Protein AF-A0A7V8Z4T3-F1 (afdb_monomer)

Structure (mmCIF, N/CA/C/O backbone):
data_AF-A0A7V8Z4T3-F1
#
_entry.id   AF-A0A7V8Z4T3-F1
#
loop_
_atom_site.group_PDB
_atom_site.id
_atom_site.type_symbol
_atom_site.label_atom_id
_atom_site.label_alt_id
_atom_site.label_comp_id
_atom_site.label_asym_id
_atom_site.label_entity_id
_atom_site.label_seq_id
_atom_site.pdbx_PDB_ins_code
_atom_site.Cartn_x
_atom_site.Cartn_y
_atom_site.Cartn_z
_atom_site.occupancy
_atom_site.B_iso_or_equiv
_atom_site.auth_seq_id
_atom_site.auth_comp_id
_atom_site.auth_asym_id
_atom_site.auth_atom_id
_atom_site.pdbx_PDB_model_num
ATOM 1 N N . MET A 1 1 ? 13.746 7.627 -11.907 1.00 41.09 1 MET A N 1
ATOM 2 C CA . MET A 1 1 ? 12.649 8.245 -11.125 1.00 41.09 1 MET A CA 1
ATOM 3 C C . MET A 1 1 ? 11.405 8.394 -11.994 1.00 41.09 1 MET A C 1
ATOM 5 O O . MET A 1 1 ? 11.214 9.414 -12.647 1.00 41.09 1 MET A O 1
ATOM 9 N N . SER A 1 2 ? 10.566 7.361 -12.044 1.00 41.97 2 SER A N 1
ATOM 10 C CA . SER A 1 2 ? 9.313 7.399 -12.805 1.00 41.97 2 SER A CA 1
ATOM 11 C C . SER A 1 2 ? 8.255 8.105 -11.965 1.00 41.97 2 SER A C 1
ATOM 13 O O . SER A 1 2 ? 7.859 7.613 -10.910 1.00 41.97 2 SER A O 1
ATOM 15 N N . ARG A 1 3 ? 7.835 9.301 -12.391 1.00 48.50 3 ARG A N 1
ATOM 16 C CA . ARG A 1 3 ? 6.791 10.071 -11.704 1.00 48.50 3 ARG A CA 1
ATOM 17 C C . ARG A 1 3 ? 5.519 9.211 -11.628 1.00 48.50 3 ARG A C 1
ATOM 19 O O . ARG A 1 3 ? 5.076 8.743 -12.676 1.00 48.50 3 ARG A O 1
ATOM 26 N N . PRO A 1 4 ? 4.919 8.997 -10.440 1.00 54.19 4 PRO A N 1
ATOM 27 C CA . PRO A 1 4 ? 3.666 8.259 -10.361 1.00 54.19 4 PRO A CA 1
ATOM 28 C C . PRO A 1 4 ? 2.601 8.982 -11.193 1.00 54.19 4 PRO A C 1
ATOM 30 O O . PRO A 1 4 ? 2.619 10.221 -11.235 1.00 54.19 4 PRO A O 1
ATOM 33 N N . PRO A 1 5 ? 1.693 8.241 -11.851 1.00 62.25 5 PRO A N 1
ATOM 34 C CA . PRO A 1 5 ? 0.663 8.831 -12.695 1.00 62.25 5 PRO A CA 1
ATOM 35 C C . PRO A 1 5 ? -0.166 9.845 -11.894 1.00 62.25 5 PRO A C 1
ATOM 37 O O . PRO A 1 5 ? -0.377 9.679 -10.689 1.00 62.25 5 PRO A O 1
ATOM 40 N N . LEU A 1 6 ? -0.635 10.907 -12.560 1.00 58.72 6 LEU A N 1
ATOM 41 C CA . LEU A 1 6 ? -1.408 11.995 -11.938 1.00 58.72 6 LEU A CA 1
ATOM 42 C C . LEU A 1 6 ? -2.595 11.478 -11.108 1.00 58.72 6 LEU A C 1
ATOM 44 O O . LEU A 1 6 ? -2.876 12.013 -10.039 1.00 58.72 6 LEU A O 1
ATOM 48 N N . SER A 1 7 ? -3.221 10.382 -11.542 1.00 53.81 7 SER A N 1
ATOM 49 C CA . SER A 1 7 ? -4.296 9.695 -10.822 1.00 53.81 7 SER A CA 1
ATOM 50 C C . SER A 1 7 ? -3.858 9.143 -9.459 1.00 53.81 7 SER A C 1
ATOM 52 O O . SER A 1 7 ? -4.546 9.350 -8.462 1.00 53.81 7 SER A O 1
ATOM 54 N N . ALA A 1 8 ? -2.686 8.510 -9.366 1.00 55.66 8 ALA A N 1
ATOM 55 C CA . ALA A 1 8 ? -2.151 7.997 -8.102 1.00 55.66 8 ALA A CA 1
ATOM 56 C C . ALA A 1 8 ? -1.778 9.131 -7.132 1.00 55.66 8 ALA A C 1
ATOM 58 O O . ALA A 1 8 ? -1.968 9.010 -5.919 1.00 55.66 8 ALA A O 1
ATOM 59 N N . ARG A 1 9 ? -1.298 10.263 -7.663 1.00 62.59 9 ARG A N 1
ATOM 60 C CA . ARG A 1 9 ? -1.001 11.471 -6.878 1.00 62.59 9 ARG A CA 1
ATOM 61 C C . ARG A 1 9 ? -2.273 12.108 -6.322 1.00 62.59 9 ARG A C 1
ATOM 63 O O . ARG A 1 9 ? -2.329 12.382 -5.127 1.00 62.59 9 ARG A O 1
ATOM 70 N N . LEU A 1 10 ? -3.302 12.270 -7.155 1.00 61.34 10 LEU A N 1
ATOM 71 C CA . LEU A 1 10 ? -4.606 12.805 -6.754 1.00 61.34 10 LEU A CA 1
ATOM 72 C C . LEU A 1 10 ? -5.253 11.949 -5.659 1.00 61.34 10 LEU A C 1
ATOM 74 O O . LEU A 1 10 ? -5.711 12.480 -4.650 1.00 61.34 10 LEU A O 1
ATOM 78 N N . VAL A 1 11 ? -5.224 10.622 -5.813 1.00 62.16 11 VAL A N 1
ATOM 79 C CA . VAL A 1 11 ? -5.771 9.698 -4.811 1.00 62.16 11 VAL A CA 1
ATOM 80 C C . VAL A 1 11 ? -4.985 9.762 -3.501 1.00 62.16 11 VAL A C 1
ATOM 82 O O . VAL A 1 11 ? -5.592 9.751 -2.436 1.00 62.16 11 VAL A O 1
ATOM 85 N N . THR A 1 12 ? -3.659 9.914 -3.559 1.00 63.25 12 THR A N 1
ATOM 86 C CA . THR A 1 12 ? -2.816 10.116 -2.365 1.00 63.25 12 THR A CA 1
ATOM 87 C C . THR A 1 12 ? -3.162 11.408 -1.631 1.00 63.25 12 THR A C 1
ATOM 89 O O . THR A 1 12 ? -3.270 11.413 -0.405 1.00 63.25 12 THR A O 1
ATOM 92 N N . VAL A 1 13 ? -3.377 12.496 -2.369 1.00 63.03 13 VAL A N 1
ATOM 93 C CA . VAL A 1 13 ? -3.762 13.793 -1.803 1.00 63.03 13 VAL A CA 1
ATOM 94 C C . VAL A 1 13 ? -5.149 13.730 -1.175 1.00 63.03 13 VAL A C 1
ATOM 96 O O . VAL A 1 13 ? -5.306 14.132 -0.027 1.00 63.03 13 VAL A O 1
ATOM 99 N N . LEU A 1 14 ? -6.131 13.145 -1.863 1.00 64.38 14 LEU A N 1
ATOM 100 C CA . LEU A 1 14 ? -7.472 12.932 -1.313 1.00 64.38 14 LEU A CA 1
ATOM 101 C C . LEU A 1 14 ? -7.427 12.077 -0.040 1.00 64.38 14 LEU A C 1
ATOM 103 O O . LEU A 1 14 ? -8.105 12.387 0.938 1.00 64.38 14 LEU A O 1
ATOM 107 N N . PHE A 1 15 ? -6.579 11.046 -0.012 1.00 62.59 15 PHE A N 1
ATOM 108 C CA . PHE A 1 15 ? -6.381 10.230 1.183 1.00 62.59 15 PHE A CA 1
ATOM 109 C C . PHE A 1 15 ? -5.895 11.051 2.382 1.00 62.59 15 PHE A C 1
ATOM 111 O O . PHE A 1 15 ? -6.357 10.836 3.500 1.00 62.59 15 PHE A O 1
ATOM 118 N N . ARG A 1 16 ? -4.985 12.005 2.148 1.00 61.75 16 ARG A N 1
ATOM 119 C CA . ARG A 1 16 ? -4.392 12.855 3.191 1.00 61.75 16 ARG A CA 1
ATOM 120 C C . ARG A 1 16 ? -5.251 14.036 3.610 1.00 61.75 16 ARG A C 1
ATOM 122 O O . ARG A 1 16 ? -5.193 14.417 4.769 1.00 61.75 16 ARG A O 1
ATOM 129 N N . LEU A 1 17 ? -6.074 14.569 2.711 1.00 60.28 17 LEU A N 1
ATOM 130 C CA . LEU A 1 17 ? -7.034 15.640 3.003 1.00 60.28 17 LEU A CA 1
ATOM 131 C C . LEU A 1 17 ? -8.267 15.150 3.793 1.00 60.28 17 LEU A C 1
ATOM 133 O O . LEU A 1 17 ? -9.254 15.868 3.893 1.00 60.28 17 LEU A O 1
ATOM 137 N N . GLY A 1 18 ? -8.252 13.920 4.323 1.00 52.69 18 GLY A N 1
ATOM 138 C CA . GLY A 1 18 ? -9.362 13.358 5.101 1.00 52.69 18 GLY A CA 1
ATOM 139 C C . GLY A 1 18 ? -10.461 12.698 4.260 1.00 52.69 18 GLY A C 1
ATOM 140 O O . GLY A 1 18 ? -11.316 12.003 4.806 1.00 52.69 18 GLY A O 1
ATOM 141 N N . PHE A 1 19 ? -10.391 12.774 2.925 1.00 59.50 19 PHE A N 1
ATOM 142 C CA . PHE A 1 19 ? -11.284 12.022 2.027 1.00 59.50 19 PHE A CA 1
ATOM 143 C C . PHE A 1 19 ? -10.926 10.530 1.932 1.00 59.50 19 PHE A C 1
ATOM 145 O O . PHE A 1 19 ? -11.584 9.762 1.221 1.00 59.50 19 PHE A O 1
ATOM 152 N N . GLY A 1 20 ? -9.936 10.078 2.709 1.00 55.00 20 GLY A N 1
ATOM 153 C CA . GLY A 1 20 ? -9.648 8.665 2.935 1.00 55.00 20 GLY A CA 1
ATOM 154 C C . GLY A 1 20 ? -10.871 7.869 3.407 1.00 55.00 20 GLY A C 1
ATOM 155 O O . GLY A 1 20 ? -10.952 6.684 3.116 1.00 55.00 20 GLY A O 1
ATOM 156 N N . TRP A 1 21 ? -11.882 8.485 4.029 1.00 53.47 21 TRP A N 1
ATOM 157 C CA . TRP A 1 21 ? -13.124 7.784 4.396 1.00 53.47 21 TRP A CA 1
ATOM 158 C C . TRP A 1 21 ? -13.983 7.362 3.179 1.00 53.47 21 TRP A C 1
ATOM 160 O O . TRP A 1 21 ? -14.702 6.365 3.229 1.00 53.47 21 TRP A O 1
ATOM 170 N N . LEU A 1 22 ? -13.862 8.092 2.061 1.00 58.97 22 LEU A N 1
ATOM 171 C CA . LEU A 1 22 ? -14.700 7.984 0.859 1.00 58.97 22 LEU A CA 1
ATOM 172 C C . LEU A 1 22 ? -14.045 7.014 -0.123 1.00 58.97 22 LEU A C 1
ATOM 174 O O . LEU A 1 22 ? -14.701 6.161 -0.716 1.00 58.97 22 LEU A O 1
ATOM 178 N N . ILE A 1 23 ? -12.719 7.106 -0.234 1.00 60.84 23 ILE A N 1
ATOM 179 C CA . ILE A 1 23 ? -11.903 6.303 -1.151 1.00 60.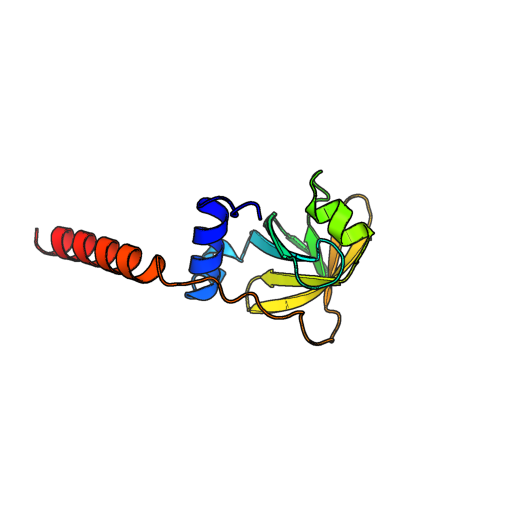84 23 ILE A CA 1
ATOM 180 C C . ILE A 1 23 ? -11.331 5.066 -0.440 1.00 60.84 23 ILE A C 1
ATOM 182 O O . ILE A 1 23 ? -11.318 3.957 -0.981 1.00 60.84 23 ILE A O 1
ATOM 186 N N . GLY A 1 24 ? -10.929 5.219 0.820 1.00 55.69 24 GLY A N 1
ATOM 187 C CA . GLY A 1 24 ? -10.289 4.195 1.644 1.00 55.69 24 GLY A CA 1
ATOM 188 C C . GLY A 1 24 ? -11.205 3.097 2.159 1.00 55.69 24 GLY A C 1
ATOM 189 O O . GLY A 1 24 ? -10.731 2.234 2.889 1.00 55.69 24 GLY A O 1
ATOM 190 N N . ARG A 1 25 ? -12.486 3.070 1.767 1.00 63.53 25 ARG A N 1
ATOM 191 C CA . ARG A 1 25 ? -13.372 1.907 1.964 1.00 63.53 25 ARG A CA 1
ATOM 192 C C . ARG A 1 25 ? -13.063 0.749 1.014 1.00 63.53 25 ARG A C 1
ATOM 194 O O . ARG A 1 25 ? -13.368 -0.391 1.344 1.00 63.53 25 ARG A O 1
ATOM 201 N N . ARG A 1 26 ? -12.497 1.029 -0.165 1.00 70.56 26 ARG A N 1
ATOM 202 C CA . ARG A 1 26 ? -12.211 0.008 -1.194 1.00 70.56 26 ARG A CA 1
ATOM 203 C C . ARG A 1 26 ? -10.788 0.061 -1.728 1.00 70.56 26 ARG A C 1
ATOM 205 O O . ARG A 1 26 ? -10.345 -0.914 -2.329 1.00 70.56 26 ARG A O 1
ATOM 212 N N . TRP A 1 27 ? -10.090 1.176 -1.526 1.00 77.88 27 TRP A N 1
ATOM 213 C CA . TRP A 1 27 ? -8.767 1.411 -2.086 1.00 77.88 27 TRP A CA 1
ATOM 214 C C . TRP A 1 27 ? -7.722 1.655 -1.001 1.00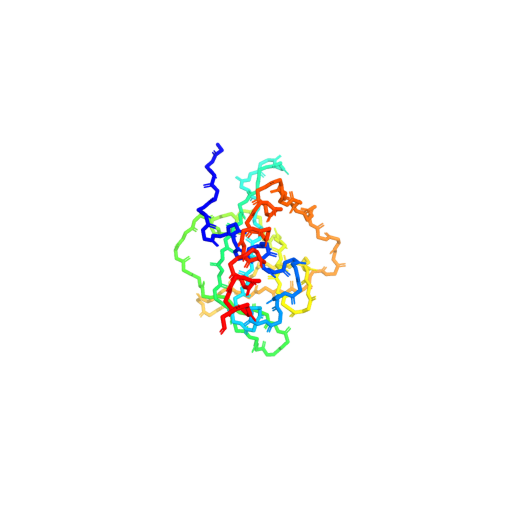 77.88 27 TRP A C 1
ATOM 216 O O . TRP A 1 27 ? -7.987 2.282 0.021 1.00 77.88 27 TRP A O 1
ATOM 226 N N . LEU A 1 28 ? -6.533 1.136 -1.252 1.00 81.44 28 LEU A N 1
ATOM 227 C CA . LEU A 1 28 ? -5.363 1.140 -0.397 1.00 81.44 28 LEU A CA 1
ATOM 228 C C . LEU A 1 28 ? -4.222 1.737 -1.215 1.00 81.44 28 LEU A C 1
ATOM 230 O O . LEU A 1 28 ? -3.993 1.313 -2.347 1.00 81.44 28 LEU A O 1
ATOM 234 N N . LEU A 1 29 ? -3.467 2.665 -0.637 1.00 82.44 29 LEU A N 1
ATOM 235 C CA . LEU A 1 29 ? -2.180 3.058 -1.209 1.00 82.44 29 LEU A CA 1
ATOM 236 C C . LEU A 1 29 ? -1.080 2.276 -0.513 1.00 82.44 29 LEU A C 1
ATOM 238 O O . LEU A 1 29 ? -0.772 2.531 0.654 1.00 82.44 29 LEU A O 1
ATOM 242 N N . LEU A 1 30 ? -0.505 1.330 -1.242 1.00 83.81 30 LEU A N 1
ATOM 243 C CA . LEU A 1 30 ? 0.619 0.540 -0.786 1.00 83.81 30 LEU A CA 1
ATOM 244 C C . LEU A 1 30 ? 1.918 1.227 -1.200 1.00 83.81 30 LEU A C 1
ATOM 246 O O . LEU A 1 30 ? 2.118 1.526 -2.376 1.00 83.81 30 LEU A O 1
ATOM 250 N N . VAL A 1 31 ? 2.793 1.466 -0.232 1.00 83.75 31 VAL A N 1
ATOM 251 C CA . VAL A 1 31 ? 4.134 2.003 -0.450 1.00 83.75 31 VAL A CA 1
ATOM 252 C C . VAL A 1 31 ? 5.141 0.882 -0.227 1.00 83.75 31 VAL A C 1
ATOM 254 O O . VAL A 1 31 ? 5.319 0.429 0.905 1.00 83.75 31 VAL A O 1
ATOM 257 N N . THR A 1 32 ? 5.777 0.432 -1.305 1.00 81.94 32 THR A N 1
ATOM 258 C CA . THR A 1 32 ? 6.809 -0.614 -1.311 1.00 81.94 32 THR A CA 1
ATOM 259 C C . THR A 1 32 ? 8.199 0.002 -1.481 1.00 81.94 32 THR A C 1
ATOM 261 O O . THR A 1 32 ? 8.338 1.125 -1.967 1.00 81.94 32 THR A O 1
ATOM 264 N N . SER A 1 33 ? 9.247 -0.701 -1.044 1.00 80.00 33 SER A N 1
ATOM 265 C CA . SER A 1 33 ? 10.645 -0.292 -1.252 1.00 80.00 33 SER A CA 1
ATOM 266 C C . SER A 1 33 ? 11.218 -1.046 -2.449 1.00 80.00 33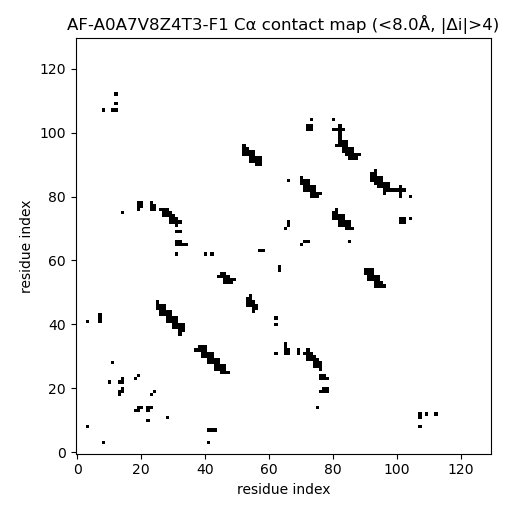 SER A C 1
ATOM 268 O O . SER A 1 33 ? 11.159 -2.270 -2.471 1.00 80.00 33 SER A O 1
ATOM 270 N N . THR A 1 34 ? 11.777 -0.328 -3.422 1.00 75.31 34 THR A N 1
ATOM 271 C CA . THR A 1 34 ? 12.226 -0.889 -4.712 1.00 75.31 34 THR A CA 1
ATOM 272 C C . THR A 1 34 ? 13.667 -1.425 -4.696 1.00 75.31 34 THR A C 1
ATOM 274 O O . THR A 1 34 ? 14.208 -1.751 -5.748 1.00 75.31 34 THR A O 1
ATOM 277 N N . GLY A 1 35 ? 14.329 -1.508 -3.533 1.00 69.94 35 GLY A N 1
ATOM 278 C CA . GLY A 1 35 ? 15.744 -1.901 -3.447 1.00 69.94 35 GLY A CA 1
ATOM 279 C C . GLY A 1 35 ? 16.452 -1.365 -2.201 1.00 69.94 35 GLY A C 1
ATOM 280 O O . GLY A 1 35 ? 15.877 -1.365 -1.120 1.00 69.94 35 GLY A O 1
ATOM 281 N N . THR A 1 36 ? 17.694 -0.888 -2.330 1.00 57.06 36 THR A N 1
ATOM 282 C CA . THR A 1 36 ? 18.658 -0.534 -1.256 1.00 57.06 36 THR A CA 1
ATOM 283 C C . THR A 1 36 ? 18.332 0.690 -0.378 1.00 57.06 36 THR A C 1
ATOM 285 O O . THR A 1 36 ? 19.212 1.228 0.282 1.00 57.06 36 THR A O 1
ATOM 288 N N . GLY A 1 37 ? 17.056 1.060 -0.235 1.00 55.16 37 GLY A N 1
ATOM 289 C CA . GLY A 1 37 ? 16.575 1.716 0.991 1.00 55.16 37 GLY A CA 1
ATOM 290 C C . GLY A 1 37 ? 15.921 3.085 0.850 1.00 55.16 37 GLY A C 1
ATOM 291 O O . GLY A 1 37 ? 15.135 3.423 1.727 1.00 55.16 37 GLY A O 1
ATOM 292 N N . SER A 1 38 ? 16.166 3.838 -0.222 1.00 60.38 38 SER A N 1
ATOM 293 C CA . SER A 1 38 ? 15.626 5.204 -0.359 1.00 60.38 38 SER A CA 1
ATOM 294 C C . SER A 1 38 ? 14.572 5.373 -1.449 1.00 60.38 38 SER A C 1
ATOM 296 O O . SER A 1 38 ? 13.836 6.358 -1.426 1.00 60.38 38 SER A O 1
ATOM 298 N N . ASP A 1 39 ? 14.475 4.430 -2.387 1.00 72.88 39 ASP A N 1
ATOM 299 C CA . ASP A 1 39 ? 13.493 4.509 -3.461 1.00 72.88 39 ASP A CA 1
ATOM 300 C C . ASP A 1 39 ? 12.225 3.727 -3.090 1.00 72.88 39 ASP A C 1
ATOM 302 O O . ASP A 1 39 ? 12.257 2.592 -2.586 1.00 72.88 39 ASP A O 1
ATOM 306 N N . HIS A 1 40 ? 11.093 4.402 -3.269 1.00 75.00 40 HIS A N 1
ATOM 307 C CA . HIS A 1 40 ? 9.787 3.928 -2.847 1.00 75.00 40 HIS A CA 1
ATOM 308 C C . HIS A 1 40 ? 8.791 4.034 -3.990 1.00 75.00 40 HIS A C 1
ATOM 310 O O . HIS A 1 40 ? 8.713 5.041 -4.696 1.00 75.00 40 HIS A O 1
ATOM 316 N N . ARG A 1 41 ? 7.962 3.004 -4.124 1.00 78.81 41 ARG A N 1
ATOM 317 C CA . ARG A 1 41 ? 6.907 2.943 -5.126 1.00 78.81 41 ARG A CA 1
ATOM 318 C C . ARG A 1 41 ? 5.556 2.977 -4.441 1.00 78.81 41 ARG A C 1
ATOM 320 O O . ARG A 1 41 ? 5.270 2.161 -3.572 1.00 78.81 41 ARG A O 1
ATOM 327 N N . THR A 1 42 ? 4.705 3.900 -4.874 1.00 80.19 42 THR A N 1
ATOM 328 C CA . THR A 1 42 ? 3.317 3.974 -4.415 1.00 80.19 42 THR A CA 1
ATOM 329 C C . THR A 1 42 ? 2.403 3.342 -5.451 1.00 80.19 42 THR A C 1
ATOM 331 O O . THR A 1 42 ? 2.346 3.800 -6.593 1.00 80.19 42 THR A O 1
ATOM 334 N N . THR A 1 43 ? 1.657 2.323 -5.039 1.00 82.38 43 THR A N 1
ATOM 335 C CA . THR A 1 43 ? 0.701 1.606 -5.883 1.00 82.38 43 THR A CA 1
ATOM 336 C C . THR A 1 43 ? -0.689 1.693 -5.270 1.00 82.38 43 THR A C 1
ATOM 338 O O . THR A 1 43 ? -0.883 1.405 -4.089 1.00 82.38 43 THR A O 1
ATOM 341 N N . LEU A 1 44 ? -1.667 2.109 -6.075 1.00 82.44 44 LEU A N 1
ATOM 342 C CA . LEU A 1 44 ? -3.070 2.110 -5.683 1.00 82.44 44 LEU A CA 1
ATOM 343 C C . LEU A 1 44 ? -3.656 0.725 -5.942 1.00 82.44 44 LEU A C 1
ATOM 345 O O . LEU A 1 44 ? -3.714 0.279 -7.085 1.00 82.44 44 LEU A O 1
ATOM 349 N N . LEU A 1 45 ? -4.109 0.066 -4.884 1.00 83.62 45 LEU A N 1
ATOM 350 C CA . LEU A 1 45 ? -4.639 -1.286 -4.941 1.00 83.62 45 LEU A CA 1
ATOM 351 C C . LEU A 1 45 ? -6.048 -1.316 -4.370 1.00 83.62 45 LEU A C 1
ATOM 353 O O . LEU A 1 45 ? -6.384 -0.603 -3.424 1.00 83.62 45 LEU A O 1
ATOM 357 N N . ARG A 1 46 ? -6.893 -2.162 -4.951 1.00 83.31 46 ARG A N 1
ATOM 358 C CA . ARG A 1 46 ? -8.205 -2.451 -4.384 1.00 83.31 46 ARG A CA 1
ATOM 359 C C . ARG A 1 46 ? -8.027 -3.503 -3.301 1.00 83.31 46 ARG A C 1
ATOM 361 O O . ARG A 1 46 ? -7.388 -4.523 -3.541 1.00 83.31 46 ARG A O 1
ATOM 368 N N . TYR A 1 47 ? -8.603 -3.261 -2.133 1.00 84.50 47 TYR A N 1
ATOM 369 C CA . TYR A 1 47 ? -8.463 -4.163 -0.999 1.00 84.50 47 TYR A CA 1
ATOM 370 C C . TYR A 1 47 ? -9.820 -4.595 -0.447 1.00 84.50 47 TYR A C 1
ATOM 372 O O . TYR A 1 47 ? -10.849 -3.953 -0.685 1.00 84.50 47 TYR A O 1
ATOM 380 N N . ARG A 1 48 ? -9.819 -5.703 0.290 1.00 84.62 48 ARG A N 1
ATOM 381 C CA . ARG A 1 48 ? -10.954 -6.198 1.071 1.00 84.62 48 ARG A CA 1
ATOM 382 C C . ARG A 1 48 ? -10.496 -6.408 2.510 1.00 84.62 48 ARG A C 1
ATOM 384 O O . ARG A 1 48 ? -9.360 -6.809 2.735 1.00 84.62 48 ARG A O 1
ATOM 391 N N . LYS A 1 49 ? -11.354 -6.123 3.487 1.00 79.19 49 LYS A N 1
ATOM 392 C CA . LYS A 1 49 ? -11.099 -6.504 4.884 1.00 79.19 49 LYS A CA 1
ATOM 393 C C . LYS A 1 49 ? -11.782 -7.839 5.139 1.00 79.19 49 LYS A C 1
ATOM 395 O O . LYS A 1 49 ? -12.982 -7.942 4.907 1.00 79.19 49 LYS A O 1
ATOM 400 N N . GLN A 1 50 ? -11.030 -8.824 5.607 1.00 79.88 50 GLN A N 1
ATOM 401 C CA . GLN A 1 50 ? -11.557 -10.122 6.020 1.00 79.88 50 GLN A CA 1
ATOM 402 C C . GLN A 1 50 ? -10.767 -10.582 7.245 1.00 79.88 50 GLN A C 1
ATOM 404 O O . GLN A 1 50 ? -9.540 -10.509 7.241 1.00 79.88 50 GLN A O 1
ATOM 409 N N . GLU A 1 51 ? -11.477 -10.990 8.302 1.00 75.69 51 GLU A N 1
ATOM 410 C CA . GLU A 1 51 ? -10.883 -11.506 9.552 1.00 75.69 51 GLU A CA 1
ATOM 411 C C . GLU A 1 51 ? -9.871 -10.544 10.210 1.00 75.69 51 GLU A C 1
ATOM 413 O O . GLU A 1 51 ? -8.861 -10.951 10.769 1.00 75.69 51 GLU A O 1
ATOM 418 N N . GLY A 1 52 ? -10.108 -9.230 10.114 1.00 72.38 52 GLY A N 1
ATOM 419 C CA . GLY A 1 52 ? -9.199 -8.215 10.668 1.00 72.38 52 GLY A CA 1
ATOM 420 C C . GLY A 1 52 ? -7.918 -7.982 9.854 1.00 72.38 52 GLY A C 1
ATOM 421 O O . GLY A 1 52 ? -7.157 -7.072 10.180 1.00 72.38 52 GLY A O 1
ATOM 422 N N . ALA A 1 53 ? -7.713 -8.725 8.764 1.00 76.19 53 ALA A N 1
ATOM 423 C CA . ALA A 1 53 ? -6.607 -8.548 7.834 1.00 76.19 53 ALA A CA 1
ATOM 424 C C . ALA A 1 53 ? -7.040 -7.810 6.558 1.00 76.19 53 ALA A C 1
ATOM 426 O O . ALA A 1 53 ? -8.214 -7.801 6.164 1.00 76.19 53 ALA A O 1
ATOM 427 N N . VAL A 1 54 ? -6.074 -7.168 5.902 1.00 85.38 54 VAL A N 1
ATOM 428 C CA . VAL A 1 54 ? -6.273 -6.485 4.622 1.00 85.38 54 VAL A CA 1
ATOM 429 C C . VAL A 1 54 ? -5.830 -7.416 3.501 1.00 85.38 54 VAL A C 1
ATOM 431 O O . VAL A 1 54 ? -4.661 -7.765 3.404 1.00 85.38 54 VAL A O 1
ATOM 434 N N . TRP A 1 55 ? -6.765 -7.797 2.644 1.00 87.69 55 TRP A N 1
ATOM 435 C CA . TRP A 1 55 ? -6.541 -8.683 1.510 1.00 87.69 55 TRP A CA 1
ATOM 436 C C . TRP A 1 55 ? -6.476 -7.879 0.225 1.00 87.69 55 TRP A C 1
ATOM 438 O O . TRP A 1 55 ? -7.338 -7.037 -0.046 1.00 87.69 55 TRP A O 1
ATOM 448 N N . VAL A 1 56 ? -5.456 -8.152 -0.573 1.00 88.94 56 VAL A N 1
ATOM 449 C CA . VAL A 1 56 ? -5.202 -7.501 -1.851 1.00 88.94 56 VAL A CA 1
ATOM 450 C C . VAL A 1 56 ? -4.995 -8.582 -2.897 1.00 88.94 56 VAL A C 1
ATOM 452 O O . VAL A 1 56 ? -4.250 -9.532 -2.672 1.00 88.94 56 VAL A O 1
ATOM 455 N N . ALA A 1 57 ? -5.641 -8.432 -4.051 1.00 87.56 57 ALA A N 1
ATOM 456 C CA . ALA A 1 57 ? -5.422 -9.349 -5.160 1.00 87.56 57 ALA A CA 1
ATOM 457 C C . ALA A 1 57 ? -3.956 -9.274 -5.610 1.00 87.56 57 ALA A C 1
ATOM 459 O O . ALA A 1 57 ? -3.423 -8.174 -5.778 1.00 87.56 57 ALA A O 1
ATOM 460 N N . ALA A 1 58 ? -3.313 -10.420 -5.841 1.00 86.25 58 ALA A N 1
ATOM 461 C CA . ALA A 1 58 ? -1.933 -10.492 -6.327 1.00 86.25 58 ALA A CA 1
ATOM 462 C C . ALA A 1 58 ? -1.839 -10.152 -7.828 1.00 86.25 58 ALA A C 1
ATOM 464 O O . ALA A 1 58 ? -1.354 -10.936 -8.641 1.00 86.25 58 ALA A O 1
ATOM 465 N N . THR A 1 59 ? -2.345 -8.981 -8.216 1.00 84.81 59 THR A N 1
ATOM 466 C CA . THR A 1 59 ? -2.298 -8.508 -9.599 1.00 84.81 59 THR A CA 1
ATOM 467 C C . THR A 1 59 ? -0.843 -8.338 -10.040 1.00 84.81 59 THR A C 1
ATOM 469 O O . THR A 1 59 ? -0.092 -7.671 -9.316 1.00 84.81 59 THR A O 1
ATOM 472 N N . PRO A 1 60 ? -0.451 -8.872 -11.211 1.00 83.56 60 PRO A N 1
ATOM 473 C CA . PRO A 1 60 ? 0.905 -8.736 -11.726 1.00 83.56 60 PRO A CA 1
ATOM 474 C C . PRO A 1 60 ? 1.347 -7.275 -11.759 1.00 83.56 60 PRO A C 1
ATOM 476 O O . PRO A 1 60 ? 0.622 -6.400 -12.235 1.00 83.56 60 PRO A O 1
ATOM 479 N N . GLY A 1 61 ? 2.537 -7.006 -11.237 1.00 84.44 61 GLY A N 1
ATOM 480 C CA . GLY A 1 61 ? 3.126 -5.681 -11.284 1.00 84.44 61 GLY A CA 1
ATOM 481 C C . GLY A 1 61 ? 4.330 -5.543 -10.357 1.00 84.44 61 GLY A C 1
ATOM 482 O O . GLY A 1 61 ? 4.499 -6.351 -9.446 1.00 84.44 61 GLY A O 1
ATOM 483 N N . PRO A 1 62 ? 5.125 -4.475 -10.526 1.00 84.38 62 PRO A N 1
ATOM 484 C CA . PRO A 1 62 ? 6.400 -4.323 -9.825 1.00 84.38 62 PRO A CA 1
ATOM 485 C C . PRO A 1 62 ? 6.283 -4.296 -8.295 1.00 84.38 62 PRO A C 1
ATOM 487 O O . PRO A 1 62 ? 7.207 -4.680 -7.595 1.00 84.38 62 PRO A O 1
ATOM 490 N N . TRP A 1 63 ? 5.131 -3.870 -7.765 1.00 84.88 63 TRP A N 1
ATOM 491 C CA . TRP A 1 63 ? 4.855 -3.869 -6.325 1.00 84.88 63 TRP A CA 1
ATOM 492 C C . TRP A 1 63 ? 4.890 -5.279 -5.716 1.00 84.88 63 TRP A C 1
ATOM 494 O O . TRP A 1 63 ? 5.204 -5.431 -4.539 1.00 84.88 63 TRP A O 1
ATOM 504 N N . LEU A 1 64 ? 4.551 -6.302 -6.504 1.00 87.12 64 LEU A N 1
ATOM 505 C CA . LEU A 1 64 ? 4.525 -7.690 -6.062 1.00 87.12 64 LEU A CA 1
ATOM 506 C C . LEU A 1 64 ? 5.946 -8.250 -5.951 1.00 87.12 64 LEU A C 1
ATOM 508 O O . LEU A 1 64 ? 6.240 -8.963 -4.993 1.00 87.12 64 LEU A O 1
ATOM 512 N N . ASP A 1 65 ? 6.823 -7.873 -6.884 1.00 87.19 65 ASP A N 1
ATOM 513 C CA . ASP A 1 65 ? 8.252 -8.201 -6.850 1.00 87.19 65 ASP A CA 1
ATOM 514 C C . ASP A 1 65 ? 8.960 -7.436 -5.724 1.00 87.19 65 ASP A C 1
ATOM 516 O O . ASP A 1 65 ? 9.760 -8.010 -4.983 1.00 87.19 65 ASP A O 1
ATOM 520 N N . ASP A 1 66 ? 8.611 -6.158 -5.526 1.00 85.19 66 ASP A N 1
ATOM 521 C CA . ASP A 1 66 ? 9.102 -5.357 -4.402 1.00 85.19 66 ASP A CA 1
ATOM 522 C C . ASP A 1 66 ? 8.758 -6.040 -3.061 1.00 85.19 66 ASP A C 1
ATOM 524 O O . ASP A 1 66 ? 9.617 -6.166 -2.188 1.00 85.19 66 ASP A O 1
ATOM 528 N N . LEU A 1 67 ? 7.522 -6.537 -2.909 1.00 85.00 67 LEU A N 1
ATOM 529 C CA . LEU A 1 67 ? 7.088 -7.267 -1.712 1.00 85.00 67 LEU A CA 1
ATOM 530 C C . LEU A 1 67 ? 7.742 -8.644 -1.558 1.00 85.00 67 LEU A C 1
ATOM 532 O O . LEU A 1 67 ? 7.960 -9.080 -0.429 1.00 85.00 67 LEU A O 1
ATOM 536 N N . ALA A 1 68 ? 8.040 -9.336 -2.659 1.00 84.62 68 ALA A N 1
ATOM 537 C CA . ALA A 1 68 ? 8.746 -10.615 -2.618 1.00 84.62 68 ALA A CA 1
ATOM 538 C C . ALA A 1 68 ? 10.177 -10.444 -2.085 1.00 84.62 68 ALA A C 1
ATOM 540 O O . ALA A 1 68 ? 10.640 -11.255 -1.287 1.00 84.62 68 ALA A O 1
ATOM 541 N N . ASN A 1 69 ? 10.846 -9.355 -2.474 1.00 83.44 69 ASN A N 1
ATOM 542 C CA . ASN A 1 69 ? 12.181 -9.011 -1.988 1.00 83.44 69 ASN A CA 1
ATOM 543 C C . ASN A 1 69 ? 12.157 -8.425 -0.569 1.00 83.44 69 ASN A C 1
ATOM 545 O O . ASN A 1 69 ? 13.051 -8.683 0.239 1.00 83.44 69 ASN A O 1
ATOM 549 N N . ARG A 1 70 ? 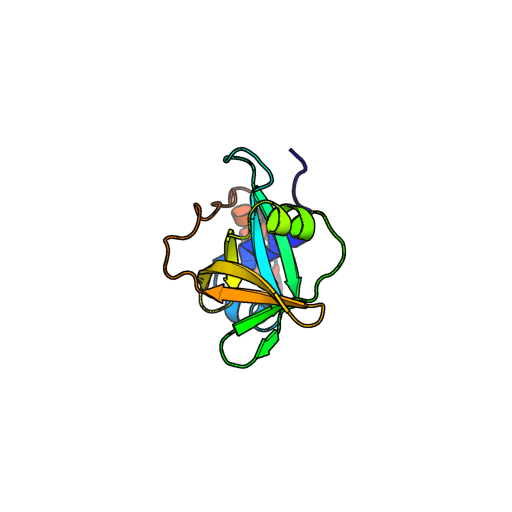11.146 -7.607 -0.256 1.00 83.69 70 ARG A N 1
ATOM 550 C CA . ARG A 1 70 ? 10.965 -6.957 1.045 1.00 83.69 70 ARG A CA 1
ATOM 551 C C . ARG A 1 70 ? 9.503 -7.044 1.471 1.00 83.69 70 ARG A C 1
ATOM 553 O O . ARG A 1 70 ? 8.705 -6.188 1.092 1.00 83.69 70 ARG A O 1
ATOM 560 N N . PRO A 1 71 ? 9.147 -7.988 2.355 1.00 84.56 71 PRO A N 1
ATOM 561 C CA . PRO A 1 71 ? 7.757 -8.214 2.732 1.00 84.56 71 PRO A CA 1
ATOM 562 C C . PRO A 1 71 ? 7.194 -7.129 3.659 1.00 84.56 71 PRO A C 1
ATOM 564 O O . PRO A 1 71 ? 6.131 -7.330 4.224 1.00 84.56 71 PRO A O 1
ATOM 567 N N . VAL A 1 72 ? 7.868 -5.991 3.855 1.00 84.12 72 VAL A N 1
ATOM 568 C CA . VAL A 1 72 ? 7.415 -4.895 4.724 1.00 84.12 72 VAL A CA 1
ATOM 569 C C . VAL A 1 72 ? 7.091 -3.668 3.879 1.00 84.12 72 VAL A C 1
ATOM 571 O O . VAL A 1 72 ? 7.912 -3.221 3.079 1.00 84.12 72 VAL A O 1
ATOM 574 N N . ALA A 1 73 ? 5.904 -3.104 4.087 1.00 83.44 73 ALA A N 1
ATOM 575 C CA . ALA A 1 73 ? 5.387 -1.965 3.337 1.00 83.44 73 ALA A CA 1
ATOM 576 C C . ALA A 1 73 ? 4.559 -1.029 4.230 1.00 83.44 73 ALA A C 1
ATOM 578 O O . ALA A 1 73 ? 4.161 -1.388 5.341 1.00 83.44 73 ALA A O 1
ATOM 579 N N . THR A 1 74 ? 4.260 0.170 3.727 1.00 82.56 74 THR A N 1
ATOM 580 C CA . THR A 1 74 ? 3.296 1.081 4.364 1.00 82.56 74 THR A CA 1
ATOM 581 C C . THR A 1 74 ? 1.976 1.032 3.610 1.00 82.56 74 THR A C 1
ATOM 583 O O . THR A 1 74 ? 1.901 1.370 2.430 1.00 82.56 74 THR A O 1
ATOM 586 N N . ALA A 1 75 ? 0.916 0.637 4.302 1.00 81.00 75 ALA A N 1
ATOM 587 C CA . ALA A 1 75 ? -0.449 0.630 3.811 1.00 81.00 75 ALA A CA 1
ATOM 588 C C . ALA A 1 75 ? -1.181 1.890 4.280 1.00 81.00 75 ALA A C 1
ATOM 590 O O . ALA A 1 75 ? -1.444 2.047 5.469 1.00 81.00 75 ALA A O 1
ATOM 591 N N . ASN A 1 76 ? -1.556 2.783 3.365 1.00 77.38 76 ASN A N 1
ATOM 592 C CA . ASN A 1 76 ? -2.479 3.873 3.679 1.00 77.38 76 ASN A CA 1
ATOM 593 C C . ASN A 1 76 ? -3.899 3.410 3.341 1.00 77.38 76 ASN A C 1
ATOM 595 O O . ASN A 1 76 ? -4.294 3.369 2.174 1.00 77.38 76 ASN A O 1
ATOM 599 N N . ALA A 1 77 ? -4.637 3.025 4.378 1.00 70.69 77 ALA A N 1
ATOM 600 C CA . ALA A 1 77 ? -6.049 2.660 4.330 1.00 70.69 77 ALA A CA 1
ATOM 601 C C . ALA A 1 77 ? -6.796 3.460 5.412 1.00 70.69 77 ALA A C 1
ATOM 603 O O . ALA A 1 77 ? -6.170 3.975 6.327 1.00 70.69 77 ALA A O 1
ATOM 604 N N . ALA A 1 78 ? -8.123 3.598 5.346 1.00 61.91 78 ALA A N 1
ATOM 605 C CA . ALA A 1 78 ? -8.851 4.244 6.438 1.00 61.91 78 ALA A CA 1
ATOM 606 C C . ALA A 1 78 ? -8.799 3.311 7.669 1.00 61.91 78 ALA A C 1
ATOM 608 O O . ALA A 1 78 ? -9.142 2.122 7.527 1.00 61.91 78 ALA A O 1
ATOM 609 N N . PRO A 1 79 ? -8.367 3.792 8.856 1.00 56.19 79 PRO A N 1
ATOM 610 C CA . PRO A 1 79 ? -8.309 5.199 9.302 1.00 56.19 79 PRO A CA 1
ATOM 611 C C . PRO A 1 79 ? -6.954 5.938 9.180 1.00 56.19 79 PRO A C 1
ATOM 613 O O . PRO A 1 79 ? -6.889 7.111 9.529 1.00 56.19 79 PRO A O 1
ATOM 616 N N . GLY A 1 80 ? -5.876 5.314 8.701 1.00 64.56 80 GLY A N 1
ATOM 617 C CA . GLY A 1 80 ? -4.580 5.979 8.538 1.00 64.56 80 GLY A CA 1
ATOM 618 C C . GLY A 1 80 ? -3.458 5.076 8.000 1.00 64.56 80 GLY A C 1
ATOM 619 O O . GLY A 1 80 ? -3.683 3.894 7.725 1.00 64.56 80 GLY A O 1
ATOM 620 N N . PRO A 1 81 ? -2.237 5.620 7.832 1.00 72.62 81 PRO A N 1
ATOM 621 C CA . PRO A 1 81 ? -1.058 4.842 7.456 1.00 72.62 81 PRO A CA 1
ATOM 622 C C . PRO A 1 81 ? -0.727 3.774 8.502 1.00 72.62 81 PRO A C 1
ATOM 624 O O . PRO A 1 81 ? -0.673 4.052 9.699 1.00 72.62 81 PRO A O 1
ATOM 627 N N . LEU A 1 82 ? -0.445 2.559 8.042 1.00 75.38 82 LEU A N 1
ATOM 628 C CA . LEU A 1 82 ? -0.099 1.411 8.873 1.00 75.38 82 LEU A CA 1
ATOM 629 C C . LEU A 1 82 ? 1.096 0.667 8.277 1.00 75.38 82 LEU A C 1
ATOM 631 O O . LEU A 1 82 ? 1.129 0.396 7.078 1.00 75.38 82 LEU A O 1
ATOM 635 N N . ALA A 1 83 ? 2.054 0.299 9.125 1.00 81.06 83 ALA A N 1
ATOM 636 C CA . ALA A 1 83 ? 3.107 -0.637 8.762 1.00 81.06 83 ALA A CA 1
ATOM 637 C C . ALA A 1 83 ? 2.489 -2.026 8.625 1.00 81.06 83 ALA A C 1
ATOM 639 O O . ALA A 1 83 ? 1.817 -2.506 9.550 1.00 81.06 83 ALA A O 1
ATOM 640 N N . VAL A 1 84 ? 2.705 -2.654 7.477 1.00 84.38 84 VAL A N 1
ATOM 641 C CA . VAL A 1 84 ? 2.183 -3.984 7.188 1.00 84.38 84 VAL A CA 1
ATOM 642 C C . VAL A 1 84 ? 3.287 -4.916 6.719 1.00 84.38 84 VAL A C 1
ATOM 644 O O . VAL A 1 84 ? 4.221 -4.499 6.034 1.00 84.38 84 VAL A O 1
ATOM 647 N N . ALA A 1 85 ? 3.174 -6.186 7.093 1.00 87.31 85 ALA A N 1
ATOM 648 C CA . ALA A 1 85 ? 3.876 -7.273 6.439 1.00 87.31 85 ALA A CA 1
ATOM 649 C C . ALA A 1 85 ? 2.962 -7.924 5.404 1.00 87.31 85 ALA A C 1
ATOM 651 O O . ALA A 1 85 ? 1.818 -8.260 5.706 1.00 87.31 85 ALA A O 1
ATOM 652 N N . ALA A 1 86 ? 3.476 -8.113 4.197 1.00 87.44 86 ALA A N 1
ATOM 653 C CA . ALA A 1 86 ? 2.8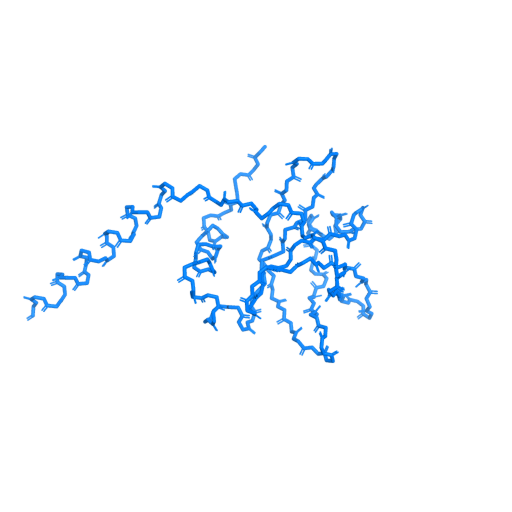13 -8.850 3.145 1.00 87.44 86 ALA A CA 1
ATOM 654 C C . ALA A 1 86 ? 3.154 -10.339 3.227 1.00 87.44 86 ALA A C 1
ATOM 656 O O . ALA A 1 86 ? 4.322 -10.721 3.295 1.00 87.44 86 ALA A O 1
ATOM 657 N N . ARG A 1 87 ? 2.128 -11.185 3.153 1.00 87.06 87 ARG A N 1
ATOM 658 C CA . ARG A 1 87 ? 2.253 -12.635 2.979 1.00 87.06 87 ARG A CA 1
ATOM 659 C C . ARG A 1 87 ? 1.364 -13.085 1.832 1.00 87.06 87 ARG A C 1
ATOM 661 O O . ARG A 1 87 ? 0.233 -12.623 1.715 1.00 87.06 87 ARG A O 1
ATOM 668 N N . ARG A 1 88 ? 1.837 -14.013 0.999 1.00 86.12 88 ARG A N 1
ATOM 669 C CA . ARG A 1 88 ? 0.954 -14.676 0.030 1.00 86.12 88 ARG A CA 1
ATOM 670 C C . ARG A 1 88 ? 0.106 -15.732 0.734 1.00 86.12 88 ARG A C 1
ATOM 672 O O . ARG A 1 88 ? 0.646 -16.558 1.465 1.00 86.12 88 ARG A O 1
ATOM 679 N N . ARG A 1 89 ? -1.205 -15.727 0.491 1.00 85.56 89 ARG A N 1
ATOM 680 C CA . ARG A 1 89 ? -2.152 -16.729 0.997 1.00 85.56 89 ARG A CA 1
ATOM 681 C C . ARG A 1 89 ? -3.241 -16.966 -0.042 1.00 85.56 89 ARG A C 1
ATOM 683 O O . ARG A 1 89 ? -3.893 -16.022 -0.466 1.00 85.56 89 ARG A O 1
ATOM 690 N N . ASN A 1 90 ? -3.431 -18.221 -0.449 1.00 83.12 90 ASN A N 1
ATOM 691 C CA . ASN A 1 90 ? -4.483 -18.637 -1.390 1.00 83.12 90 ASN A CA 1
ATOM 692 C C . ASN A 1 90 ? -4.522 -17.828 -2.706 1.00 83.12 90 ASN A C 1
ATOM 694 O O . ASN A 1 90 ? -5.592 -17.523 -3.216 1.00 83.12 90 ASN A O 1
ATOM 698 N N . GLY A 1 91 ? -3.357 -17.451 -3.244 1.00 82.69 91 GLY A N 1
ATOM 699 C CA . GLY A 1 91 ? -3.264 -16.646 -4.471 1.00 82.69 91 GLY A CA 1
ATOM 700 C C . GLY A 1 91 ? -3.416 -15.133 -4.272 1.00 82.69 91 GLY A C 1
ATOM 701 O O . GLY A 1 91 ? -3.111 -14.382 -5.192 1.00 82.69 91 GLY A O 1
ATOM 702 N N . ASP A 1 92 ? -3.779 -14.682 -3.071 1.00 87.94 92 ASP A N 1
ATOM 703 C CA . ASP A 1 92 ? -3.857 -13.271 -2.694 1.00 87.94 92 ASP A CA 1
ATOM 704 C C . ASP A 1 92 ? -2.658 -12.837 -1.836 1.00 87.94 92 ASP A C 1
ATOM 706 O O . ASP A 1 92 ? -1.867 -13.651 -1.349 1.00 87.94 92 ASP A O 1
ATOM 710 N N . VAL A 1 93 ? -2.520 -11.523 -1.649 1.00 89.00 93 VAL A N 1
ATOM 711 C CA . VAL A 1 93 ? -1.575 -10.899 -0.719 1.00 89.00 93 VAL A CA 1
ATOM 712 C C . VAL A 1 93 ? -2.336 -10.404 0.506 1.00 89.00 93 VAL A C 1
ATOM 714 O O . VAL A 1 93 ? -3.192 -9.523 0.420 1.00 89.00 93 VAL A O 1
ATOM 717 N N . VAL A 1 94 ? -1.991 -10.955 1.662 1.00 89.12 94 VAL A N 1
ATOM 718 C CA . VAL A 1 94 ? -2.505 -10.547 2.967 1.00 89.12 94 VAL A CA 1
ATOM 719 C C . VAL A 1 94 ? -1.525 -9.567 3.588 1.00 89.12 94 VAL A C 1
ATOM 721 O O . VAL A 1 94 ? -0.335 -9.852 3.696 1.00 89.12 94 VAL A O 1
ATOM 724 N N . LEU A 1 95 ? -2.032 -8.407 3.987 1.00 87.00 95 LEU A N 1
ATOM 725 C CA . LEU A 1 95 ? -1.303 -7.358 4.681 1.00 87.00 95 LEU A CA 1
ATOM 726 C C . LEU A 1 95 ? -1.679 -7.400 6.164 1.00 87.00 95 LEU A C 1
ATOM 728 O O . LEU A 1 95 ? -2.792 -7.035 6.556 1.00 87.00 95 LEU A O 1
ATOM 732 N N . GLU A 1 96 ? -0.737 -7.854 6.981 1.00 86.44 96 GLU A N 1
ATOM 733 C CA . GLU A 1 96 ? -0.875 -7.992 8.429 1.00 86.44 96 GLU A CA 1
ATOM 734 C C . GLU A 1 96 ? -0.160 -6.842 9.131 1.00 86.44 96 GLU A C 1
ATOM 736 O O . GLU A 1 96 ? 0.934 -6.446 8.735 1.00 86.44 96 GLU A O 1
ATOM 741 N N . ARG A 1 97 ? -0.752 -6.291 10.193 1.00 78.50 97 ARG A N 1
ATOM 742 C CA . ARG A 1 97 ? -0.141 -5.181 10.931 1.00 78.50 97 ARG A CA 1
ATOM 743 C C . ARG A 1 97 ? 1.118 -5.667 11.647 1.00 78.50 97 ARG A C 1
ATOM 745 O O . ARG A 1 97 ? 1.044 -6.545 12.498 1.00 78.50 97 ARG A O 1
ATOM 752 N N . THR A 1 98 ? 2.263 -5.056 11.360 1.00 70.75 98 THR A N 1
ATOM 753 C CA . THR A 1 98 ? 3.553 -5.527 11.890 1.00 70.75 98 THR A CA 1
ATOM 754 C C . THR A 1 98 ? 3.904 -4.988 13.273 1.00 70.75 98 THR A C 1
ATOM 756 O O . THR A 1 98 ? 4.947 -5.348 13.808 1.00 70.75 98 THR A O 1
ATOM 759 N N . GLY A 1 99 ? 3.098 -4.086 13.847 1.00 62.25 99 GLY A N 1
ATOM 760 C CA . GLY A 1 99 ? 3.371 -3.435 15.142 1.00 62.25 99 GLY A CA 1
ATOM 761 C C . GLY A 1 99 ? 4.626 -2.542 15.177 1.00 62.25 99 GLY A C 1
ATOM 762 O O . GLY A 1 99 ? 4.823 -1.805 16.135 1.00 62.25 99 GLY A O 1
ATOM 763 N N . ARG A 1 100 ? 5.460 -2.577 14.131 1.00 58.81 100 ARG A N 1
ATOM 764 C CA . ARG A 1 100 ? 6.674 -1.772 13.951 1.00 58.81 100 ARG A CA 1
ATOM 765 C C . ARG A 1 100 ? 6.339 -0.388 13.393 1.00 58.81 100 ARG A C 1
ATOM 767 O O . ARG A 1 100 ? 5.301 -0.207 12.756 1.00 58.81 100 ARG A O 1
ATOM 774 N N . GLN A 1 101 ? 7.229 0.582 13.614 1.00 53.72 101 GLN A N 1
ATOM 775 C CA . GLN A 1 101 ? 7.129 1.899 12.981 1.00 53.72 101 GLN A CA 1
ATOM 776 C C . GLN A 1 101 ? 7.124 1.745 11.455 1.00 53.72 101 GLN A C 1
ATOM 778 O O . GLN A 1 101 ? 7.963 1.041 10.889 1.00 53.72 101 GLN A O 1
ATOM 783 N N . SER A 1 102 ? 6.146 2.375 10.801 1.00 53.75 102 SER A N 1
ATOM 784 C CA . SER A 1 102 ? 6.046 2.405 9.341 1.00 53.75 102 SER A CA 1
ATOM 785 C C . SER A 1 102 ? 7.310 3.026 8.745 1.00 53.75 102 SER A C 1
ATOM 787 O O . SER A 1 102 ? 7.785 4.023 9.296 1.00 53.75 102 SER A O 1
ATOM 789 N N . PRO A 1 103 ? 7.828 2.520 7.608 1.00 57.31 103 PRO A N 1
ATOM 790 C CA . PRO A 1 103 ? 8.796 3.276 6.824 1.00 57.31 103 PRO A CA 1
ATOM 791 C C . PRO A 1 103 ? 8.271 4.698 6.567 1.00 57.31 103 PRO A C 1
ATOM 793 O O . PRO A 1 103 ? 7.043 4.886 6.521 1.00 57.31 103 PRO A O 1
ATOM 796 N N . PRO A 1 104 ? 9.172 5.692 6.435 1.00 54.16 104 PRO A N 1
ATOM 797 C CA . PRO A 1 104 ? 8.814 7.101 6.435 1.00 54.16 104 PRO A CA 1
ATOM 798 C C . PRO A 1 104 ? 7.663 7.360 5.470 1.00 54.16 104 PRO A C 1
ATOM 800 O O . PRO A 1 104 ? 7.686 7.005 4.291 1.00 54.16 104 PRO A O 1
ATOM 803 N N . VAL A 1 105 ? 6.609 7.947 6.025 1.00 53.69 105 VAL A N 1
ATOM 804 C CA . VAL A 1 105 ? 5.402 8.325 5.305 1.00 53.69 105 VAL A CA 1
ATOM 805 C C . VAL A 1 105 ? 5.819 9.368 4.270 1.00 53.69 105 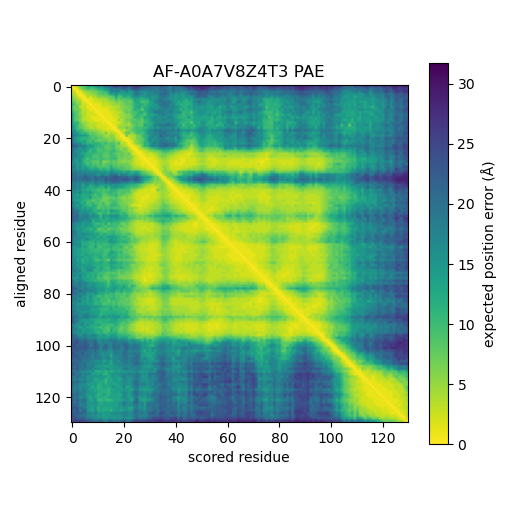VAL A C 1
ATOM 807 O O . VAL A 1 105 ? 6.023 10.522 4.625 1.00 53.69 105 VAL A O 1
ATOM 810 N N . ILE A 1 106 ? 5.973 8.962 3.002 1.00 51.84 106 ILE A N 1
ATOM 811 C CA . ILE A 1 106 ? 6.382 9.850 1.898 1.00 51.84 106 ILE A CA 1
ATOM 812 C C . ILE A 1 106 ? 5.486 11.077 1.928 1.00 51.84 106 ILE A C 1
ATOM 814 O O . ILE A 1 106 ? 4.305 10.955 1.622 1.00 51.84 106 ILE A O 1
ATOM 818 N N . VAL A 1 107 ? 5.991 12.239 2.328 1.00 48.81 107 VAL A N 1
ATOM 819 C CA . VAL A 1 107 ? 5.235 13.488 2.249 1.00 48.81 107 VAL A CA 1
ATOM 820 C C . VAL A 1 107 ? 5.147 13.837 0.767 1.00 48.81 107 VAL A C 1
ATOM 822 O O . VAL A 1 107 ? 6.186 14.113 0.172 1.00 48.81 107 VAL A O 1
ATOM 825 N N . PRO A 1 108 ? 3.972 13.732 0.108 1.00 48.47 108 PRO A N 1
ATOM 826 C CA . PRO A 1 108 ? 3.884 14.179 -1.261 1.00 48.47 108 PRO A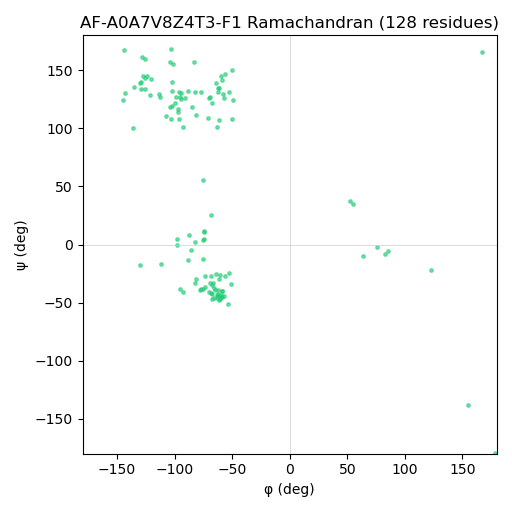 CA 1
ATOM 827 C C . PRO A 1 108 ? 4.137 15.679 -1.249 1.00 48.47 108 PRO A C 1
ATOM 829 O O . PRO A 1 108 ? 3.662 16.391 -0.366 1.00 48.47 108 PRO A O 1
ATOM 832 N N . ASP A 1 109 ? 4.891 16.140 -2.232 1.00 45.75 109 ASP A N 1
ATOM 833 C CA . ASP A 1 109 ? 5.036 17.558 -2.483 1.00 45.75 109 ASP A CA 1
ATOM 834 C C . ASP A 1 109 ? 3.642 18.130 -2.817 1.00 45.75 109 ASP A C 1
ATOM 836 O O . ASP A 1 109 ? 3.048 17.807 -3.854 1.00 45.75 109 ASP A O 1
ATOM 840 N N . LEU A 1 110 ? 3.073 18.884 -1.868 1.00 53.50 110 LEU A N 1
ATOM 841 C CA . LEU A 1 110 ? 1.734 19.480 -1.939 1.00 53.50 110 LEU A CA 1
ATOM 842 C C . LEU A 1 110 ? 1.721 20.795 -2.731 1.00 53.50 110 LEU A C 1
ATOM 844 O O . LEU A 1 110 ? 0.654 21.394 -2.872 1.00 53.50 110 LEU A O 1
ATOM 848 N N . ASN A 1 111 ? 2.856 21.228 -3.289 1.00 57.16 111 ASN A N 1
ATOM 849 C CA . ASN A 1 111 ? 2.964 22.504 -3.999 1.00 57.16 111 ASN A CA 1
ATOM 850 C C . ASN A 1 111 ? 1.963 22.642 -5.164 1.00 57.16 111 ASN A C 1
ATOM 852 O O . ASN A 1 111 ? 1.522 23.743 -5.479 1.00 57.16 111 ASN A O 1
ATOM 856 N N . TRP A 1 112 ? 1.529 21.533 -5.770 1.00 55.22 112 TRP A N 1
ATOM 857 C CA . TRP A 1 112 ? 0.525 21.533 -6.843 1.00 55.22 112 TRP A CA 1
ATOM 858 C C . TRP A 1 112 ? -0.933 21.443 -6.350 1.00 55.22 112 TRP A C 1
ATOM 860 O O . TRP A 1 112 ? -1.860 21.678 -7.122 1.00 55.22 112 TRP A O 1
ATOM 870 N N . VAL A 1 113 ? -1.164 21.101 -5.078 1.00 53.88 113 VAL A N 1
ATOM 871 C CA . VAL A 1 113 ? -2.512 20.914 -4.511 1.00 53.88 113 VAL A CA 1
ATOM 872 C C . VAL A 1 113 ? -3.168 22.255 -4.206 1.00 53.88 113 VAL A C 1
ATOM 874 O O . VAL A 1 113 ? -4.353 22.431 -4.477 1.00 53.88 113 VAL A O 1
ATOM 877 N N . LEU A 1 114 ? -2.393 23.217 -3.701 1.00 61.84 114 LEU A N 1
ATOM 878 C CA . LEU A 1 114 ? -2.861 24.575 -3.414 1.00 61.84 114 LEU A CA 1
ATOM 879 C C . LEU A 1 114 ? -3.530 25.251 -4.629 1.00 61.84 114 LEU A C 1
ATOM 881 O O . LEU A 1 114 ? -4.676 25.683 -4.485 1.00 61.84 114 LEU A O 1
ATOM 885 N N . PRO A 1 115 ? -2.917 25.293 -5.833 1.00 61.84 115 PRO A N 1
ATOM 886 C CA . PRO A 1 115 ? -3.575 25.888 -6.995 1.00 61.84 115 PRO A CA 1
ATOM 887 C C . PRO A 1 115 ? -4.811 25.098 -7.451 1.00 61.84 115 PRO A C 1
ATOM 889 O O . PRO A 1 115 ? -5.787 25.703 -7.887 1.00 61.84 115 PRO A O 1
ATOM 892 N N . ALA A 1 116 ? -4.825 23.767 -7.308 1.00 59.12 116 ALA A N 1
ATOM 893 C CA . ALA A 1 116 ? -5.980 22.945 -7.677 1.00 59.12 116 ALA A CA 1
ATOM 894 C C . ALA A 1 116 ? -7.191 23.180 -6.754 1.00 59.12 116 ALA A C 1
ATOM 896 O O . ALA A 1 116 ? -8.321 23.301 -7.229 1.00 59.12 116 ALA A O 1
ATOM 897 N N . VAL A 1 117 ? -6.962 23.293 -5.442 1.00 64.88 117 VAL A N 1
ATOM 898 C CA . VAL A 1 117 ? -8.011 23.611 -4.460 1.00 64.88 117 VAL A CA 1
ATOM 899 C C . VAL A 1 117 ? -8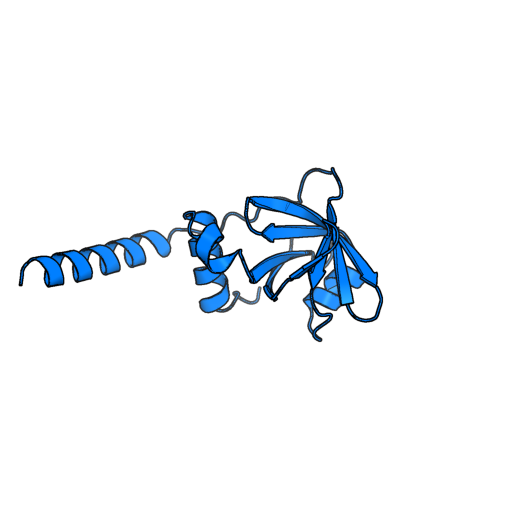.522 25.037 -4.659 1.00 64.88 117 VAL A C 1
ATOM 901 O O . VAL A 1 117 ? -9.733 25.250 -4.663 1.00 64.88 117 VAL A O 1
ATOM 904 N N . ALA A 1 118 ? -7.627 26.001 -4.895 1.00 72.31 118 ALA A N 1
ATOM 905 C CA . ALA A 1 118 ? -8.013 27.379 -5.192 1.00 72.31 118 ALA A CA 1
ATOM 906 C C . ALA A 1 118 ? -8.881 27.470 -6.459 1.00 72.31 118 ALA A C 1
ATOM 908 O O . ALA A 1 118 ? -9.915 28.137 -6.448 1.00 72.31 118 ALA A O 1
ATOM 909 N N . ALA A 1 119 ? -8.518 26.747 -7.523 1.00 71.31 119 ALA A N 1
ATOM 910 C CA . ALA A 1 119 ? -9.308 26.689 -8.750 1.00 71.31 119 ALA A CA 1
ATOM 911 C C . ALA A 1 119 ? -10.694 26.060 -8.521 1.00 71.31 119 ALA A C 1
ATOM 913 O O . ALA A 1 119 ? -11.698 26.594 -8.992 1.00 71.31 119 ALA A O 1
ATOM 914 N N . ALA A 1 120 ? -10.773 24.966 -7.758 1.00 67.31 120 ALA A N 1
ATOM 915 C CA . ALA A 1 120 ? -12.043 24.322 -7.427 1.00 67.31 120 ALA A CA 1
ATOM 916 C C . ALA A 1 120 ? -12.961 25.244 -6.604 1.00 67.31 120 ALA A C 1
ATOM 918 O O . ALA A 1 120 ? -14.136 25.401 -6.936 1.00 67.31 120 ALA A O 1
ATOM 919 N N . LEU A 1 121 ? -12.419 25.906 -5.577 1.00 77.88 121 LEU A N 1
ATOM 920 C CA . LEU A 1 121 ? -13.152 26.887 -4.772 1.00 77.88 121 LEU A CA 1
ATOM 921 C C . LEU A 1 121 ? -13.613 28.078 -5.614 1.00 77.88 121 LEU A C 1
ATOM 923 O O . LEU A 1 121 ? -14.743 28.538 -5.454 1.00 77.88 121 LEU A O 1
ATOM 927 N N . TRP A 1 122 ? -12.780 28.546 -6.544 1.00 82.62 122 TRP A N 1
ATOM 928 C CA . TRP A 1 122 ? -13.149 29.621 -7.457 1.00 82.62 122 TRP A CA 1
ATOM 929 C C . TRP A 1 122 ? -14.345 29.232 -8.333 1.00 82.62 122 TRP A C 1
ATOM 931 O O . TRP A 1 122 ? -15.323 29.980 -8.388 1.00 82.62 122 TRP A O 1
ATOM 941 N N . VAL A 1 123 ? -14.327 28.039 -8.936 1.00 78.44 123 VAL A N 1
ATOM 942 C CA . VAL A 1 123 ? -15.447 27.523 -9.746 1.00 78.44 123 VAL A CA 1
ATOM 943 C C . VAL A 1 123 ? -16.723 27.389 -8.912 1.00 78.44 123 VAL A C 1
ATOM 945 O O . VAL A 1 123 ? -17.775 27.870 -9.333 1.00 78.44 123 VAL A O 1
ATOM 948 N N . ILE A 1 124 ? -16.637 26.811 -7.710 1.00 76.56 124 ILE A N 1
ATOM 949 C CA . ILE A 1 124 ? -17.781 26.677 -6.793 1.00 76.56 124 ILE A CA 1
ATOM 950 C C . ILE A 1 124 ? -18.344 28.055 -6.422 1.00 76.56 124 ILE A C 1
ATOM 952 O O . ILE A 1 124 ? -19.551 28.274 -6.499 1.00 76.56 124 ILE A O 1
ATOM 956 N N . SER A 1 125 ? -17.477 29.019 -6.102 1.00 79.75 125 SER A N 1
ATOM 957 C CA . SER A 1 125 ? -17.892 30.386 -5.770 1.00 79.75 125 SER A CA 1
ATOM 958 C C . SER A 1 125 ? -18.567 31.113 -6.937 1.00 79.75 125 SER A C 1
ATOM 960 O O . SER A 1 125 ? -19.338 32.045 -6.716 1.00 79.75 125 SER A O 1
ATOM 962 N N . ARG A 1 126 ? -18.266 30.706 -8.176 1.00 81.56 126 ARG A N 1
ATOM 963 C CA . ARG A 1 126 ? -18.862 31.259 -9.393 1.00 81.56 126 ARG A CA 1
ATOM 964 C C . ARG A 1 126 ? -20.225 30.637 -9.692 1.00 81.56 126 ARG A C 1
ATOM 966 O O . ARG A 1 126 ? -21.096 31.329 -10.202 1.00 81.56 126 ARG A O 1
ATOM 973 N N . LEU A 1 127 ? -20.405 29.360 -9.360 1.00 76.94 127 LEU A N 1
ATOM 974 C CA . LEU A 1 127 ? -21.677 28.648 -9.490 1.00 76.94 127 LEU A CA 1
ATOM 975 C C . LEU A 1 127 ? -22.694 29.076 -8.426 1.00 76.94 127 LEU A C 1
ATOM 977 O O . LEU A 1 127 ? -23.865 29.196 -8.746 1.00 76.94 127 LEU A O 1
ATOM 981 N N . LEU A 1 128 ? -22.248 29.362 -7.200 1.00 75.88 128 LEU A N 1
ATOM 982 C CA . LEU A 1 128 ? -23.110 29.828 -6.100 1.00 75.88 128 LEU A CA 1
ATOM 983 C C . LEU A 1 128 ? -23.549 31.298 -6.220 1.00 75.88 128 LEU A C 1
ATOM 985 O O . LEU A 1 128 ? -24.399 31.742 -5.457 1.00 75.88 128 LEU A O 1
ATOM 989 N N . ARG A 1 129 ? -22.939 32.072 -7.126 1.00 74.06 129 ARG A N 1
ATOM 990 C CA . ARG A 1 129 ? -23.303 33.474 -7.410 1.00 74.06 129 ARG A CA 1
ATOM 991 C C . ARG A 1 129 ? -24.218 33.633 -8.631 1.00 74.06 129 ARG A C 1
ATOM 993 O O . ARG A 1 129 ? -24.460 34.764 -9.045 1.00 74.06 129 ARG A O 1
ATOM 1000 N N . ARG A 1 130 ? -24.658 32.528 -9.232 1.00 54.03 130 ARG A N 1
ATOM 1001 C CA . ARG A 1 130 ? -25.737 32.503 -10.225 1.00 54.03 130 ARG 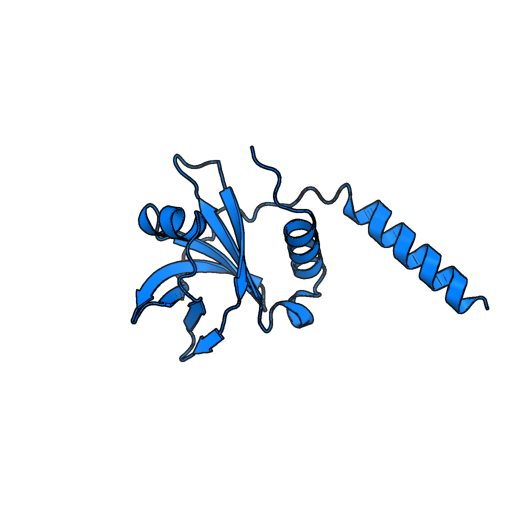A CA 1
ATOM 1002 C C . ARG A 1 130 ? -27.028 32.089 -9.545 1.00 54.03 130 ARG A C 1
ATOM 1004 O O . ARG A 1 130 ? -28.072 32.584 -10.009 1.00 54.03 130 ARG A O 1
#

pLDDT: mean 71.65, std 13.03, range [41.09, 89.12]

Sequence (130 aa):
MSRPPLSARLVTVLFRLGFGWLIGRRWLLLVTSTGTGSDHRTTLLRYRKQEGAVWVAATPGPWLDDLANRPVATANAAPGPLAVAARRRNGDVVLERTGRQSPPVIVPDLNWVLPAVAAALWVISRLLRR

Foldseek 3Di:
DDDPPPVLVVVVVCLVVQVLVVQLQFWKWKWFAQDDADDIDTDIFTWDDDPNKIKTQCPDDSRNVSCVVPQWIWIQHPPGIAIWGWDDDPRITITHGPVDDHDDPPDPPCPVVVVVVVVVVVVVVVVVVD

Nearest PDB structures (foldseek):
  3r5l-assembly1_A  TM=8.339E-01  e=1.406E-03  Mycobacterium tuberculosis
  2hq9-assembly1_B  TM=6.457E-01  e=4.262E-02  Mesorhizobium loti
  2hq9-assembly1_A  TM=4.242E-01  e=1.291E-02  Mesorhizobium loti
  3u5w-assembly1_A-2  TM=5.719E-01  e=1.406E-01  Brucella abortus 2308
  3u0i-assembly1_A-2  TM=5.806E-01  e=2.346E-01  Brucella abortus 2308

Secondary structure (DSSP, 8-state):
--PPPHHHHHHHHHIIIIIHHHHTTTEEEEEEE-SSSS-EEEEEEEEEEETTEEEEE--SSHHHHHHHH--EEEEEETTEEEEEEEEEETTEEEEEE-SSPPSP-----GGGHHHHHHHHHHHHHHHTT-

Radius of gyration: 16.48 Å; Cα contacts (8 Å, |Δi|>4): 194; chains: 1; bounding box: 44×52×28 Å

Mean predicted aligned error: 11.84 Å

Solvent-accessible surface area (backbone atoms only — not comparable to full-atom values): 7556 Å² total; per-residue (Å²): 137,82,77,72,54,71,68,59,50,52,53,52,48,39,42,71,74,64,46,18,70,77,52,25,73,45,36,29,42,38,35,32,46,75,62,100,75,84,54,71,46,79,43,82,40,61,43,46,80,55,96,94,32,41,36,29,72,64,64,89,52,71,66,54,56,23,35,71,78,39,37,58,33,29,37,37,32,59,97,48,78,39,24,23,33,54,43,82,53,97,78,27,33,37,39,40,77,59,88,52,86,47,68,82,77,80,76,72,84,56,81,68,50,58,61,52,51,53,51,52,51,50,53,51,59,56,60,77,73,108